Protein AF-A0A9D1A2L4-F1 (afdb_monomer_lite)

Sequence (76 aa):
MKSVEKLVETLCVIVTVVFFLAVVVMVAGQAVAVLTLNGSLAVSLSDLIAAPASSVAAIATVLAMILGYIRGQMSS

Secondary structure (DSSP, 8-state):
-HHHHHHHHHHHHHHHHHHHHHHHHHHHHHHHHHHTT-HHHHHHHHHHHHHHHHHHHHHHHHHHHHHHHHHHHTT-

pLDDT: mean 75.09, std 9.14, range [40.38, 86.62]

Foldseek 3Di:
DVVVLVVLVVVLVVLVVVLVVLVVVLVVQCVVCVVVVPVVSNVVSVVVVVVVNVVSVVVSVVSVVVSVVVVVVVVD

Structure (mmCIF, N/CA/C/O backbone):
data_AF-A0A9D1A2L4-F1
#
_entry.id   AF-A0A9D1A2L4-F1
#
loop_
_atom_site.group_PDB
_atom_site.id
_atom_site.type_symbol
_atom_site.label_atom_id
_atom_site.label_alt_id
_atom_site.label_comp_id
_atom_site.label_asym_id
_atom_site.label_entity_id
_atom_site.label_seq_id
_atom_site.pdbx_PDB_ins_code
_atom_site.Cartn_x
_atom_site.Cartn_y
_atom_site.Cartn_z
_atom_site.occupancy
_atom_site.B_iso_or_equiv
_atom_site.auth_seq_id
_atom_site.auth_comp_id
_atom_site.auth_asym_id
_atom_site.auth_atom_id
_atom_site.pdbx_PDB_model_num
ATOM 1 N N . MET A 1 1 ? -24.724 0.199 19.037 1.00 55.25 1 MET A N 1
ATOM 2 C CA . MET A 1 1 ? -23.362 0.506 19.532 1.00 55.25 1 MET A CA 1
ATOM 3 C C . MET A 1 1 ? -22.351 -0.577 19.147 1.00 55.25 1 MET A C 1
ATOM 5 O O . MET A 1 1 ? -21.550 -0.291 18.274 1.00 55.25 1 MET A O 1
ATOM 9 N N . LYS A 1 2 ? -22.447 -1.835 19.618 1.00 61.22 2 LYS A N 1
ATOM 10 C CA . LYS A 1 2 ? -21.517 -2.925 19.211 1.00 61.22 2 LYS A CA 1
ATOM 11 C C . LYS A 1 2 ? -21.447 -3.218 17.701 1.00 61.22 2 LYS A C 1
ATOM 13 O O . LYS A 1 2 ? -20.375 -3.514 17.185 1.00 61.22 2 LYS A O 1
ATOM 18 N N . SER A 1 3 ? -22.570 -3.140 16.983 1.00 67.38 3 SER A N 1
ATOM 19 C CA . SER A 1 3 ? -22.591 -3.426 15.537 1.00 67.38 3 SER A CA 1
ATOM 20 C C . SER A 1 3 ? -21.925 -2.337 14.694 1.00 67.38 3 SER A C 1
ATOM 22 O O . SER A 1 3 ? -21.367 -2.650 13.652 1.00 67.38 3 SER A O 1
ATOM 24 N N . VAL A 1 4 ? -21.960 -1.077 15.142 1.00 70.56 4 VAL A N 1
ATOM 25 C CA . VAL A 1 4 ? -21.329 0.046 14.428 1.00 70.56 4 VAL A CA 1
ATOM 26 C C . VAL A 1 4 ? -19.813 -0.017 14.601 1.00 70.56 4 VAL A C 1
ATOM 28 O O . VAL A 1 4 ? -19.091 0.132 13.627 1.00 70.56 4 VAL A O 1
ATOM 31 N N . GLU A 1 5 ? -19.334 -0.343 15.804 1.00 69.06 5 GLU A N 1
ATOM 32 C CA . GLU A 1 5 ? -17.906 -0.554 16.071 1.00 69.06 5 GLU A CA 1
ATOM 33 C C . GLU A 1 5 ? -17.337 -1.692 15.213 1.00 69.06 5 GLU A C 1
ATOM 35 O O . GLU A 1 5 ? -16.383 -1.476 14.472 1.00 69.06 5 GLU A O 1
ATOM 40 N N . LYS A 1 6 ? -18.005 -2.856 15.194 1.00 73.56 6 LYS A N 1
ATOM 41 C CA . LYS A 1 6 ? -17.621 -3.976 14.317 1.00 73.56 6 LYS A CA 1
ATOM 42 C C . LYS A 1 6 ? -17.643 -3.610 12.836 1.00 73.56 6 LYS A C 1
ATOM 44 O O . LYS A 1 6 ? -16.802 -4.092 12.081 1.00 73.56 6 LYS A O 1
ATOM 49 N N . LEU A 1 7 ? -18.603 -2.793 12.406 1.00 79.12 7 LEU A N 1
ATOM 50 C CA . LEU A 1 7 ? -18.712 -2.367 11.013 1.00 79.12 7 LEU A CA 1
ATOM 51 C C . LEU A 1 7 ? -17.541 -1.459 10.623 1.00 79.12 7 LEU A C 1
ATOM 53 O O . LEU A 1 7 ? -16.928 -1.693 9.587 1.00 79.12 7 LEU A O 1
ATOM 57 N N . VAL A 1 8 ? -17.186 -0.486 11.467 1.00 76.06 8 VAL A N 1
ATOM 58 C CA . VAL A 1 8 ? -16.046 0.417 11.231 1.00 76.06 8 VAL A CA 1
ATOM 59 C C . VAL A 1 8 ? -14.718 -0.340 11.298 1.00 76.06 8 VAL A C 1
ATOM 61 O O . VAL A 1 8 ? -13.853 -0.133 10.452 1.00 76.06 8 VAL A O 1
ATOM 64 N N . GLU A 1 9 ? -14.572 -1.269 12.241 1.00 78.12 9 GLU A N 1
ATOM 65 C CA . GLU A 1 9 ? -13.390 -2.125 12.371 1.00 78.12 9 GLU A CA 1
ATOM 66 C C . GLU A 1 9 ? -13.208 -3.017 11.131 1.00 78.12 9 GLU A C 1
ATOM 68 O O . GLU A 1 9 ? -12.131 -3.052 10.536 1.00 78.12 9 GLU A O 1
ATOM 73 N N . THR A 1 10 ? -14.288 -3.643 10.654 1.00 80.62 10 THR A N 1
ATOM 74 C CA . THR A 1 10 ? -14.277 -4.450 9.422 1.00 80.62 10 THR A CA 1
ATOM 75 C C . THR A 1 10 ? -13.942 -3.598 8.195 1.00 80.62 10 THR A C 1
ATOM 77 O O . THR A 1 10 ? -13.129 -4.007 7.369 1.00 80.62 10 THR A O 1
ATOM 80 N N . LEU A 1 11 ? -14.512 -2.393 8.083 1.00 77.12 11 LEU A N 1
ATOM 81 C CA . LEU A 1 11 ? -14.190 -1.447 7.007 1.00 77.12 11 LEU A CA 1
ATOM 82 C C . LEU A 1 11 ? -12.713 -1.043 7.026 1.00 77.12 11 LEU A C 1
ATOM 84 O O . LEU A 1 11 ? -12.076 -1.021 5.976 1.00 77.12 11 LEU A O 1
ATOM 88 N N . CYS A 1 12 ? -12.153 -0.775 8.206 1.00 79.44 12 CYS A N 1
ATOM 89 C CA . CYS A 1 12 ? -10.748 -0.410 8.354 1.00 79.44 12 CYS A CA 1
ATOM 90 C C . CYS A 1 12 ? -9.820 -1.556 7.923 1.00 79.44 12 CYS A C 1
ATOM 92 O O . CYS A 1 12 ? -8.829 -1.324 7.227 1.00 79.44 12 CYS A O 1
ATOM 94 N N . VAL A 1 13 ? -10.167 -2.802 8.262 1.00 82.62 13 VAL A N 1
ATOM 95 C CA . VAL A 1 13 ? -9.430 -3.994 7.816 1.00 82.62 13 VAL A CA 1
ATOM 96 C C . VAL A 1 13 ? -9.515 -4.154 6.300 1.00 82.62 13 VAL A C 1
ATOM 98 O O . VAL A 1 13 ? -8.484 -4.327 5.656 1.00 82.62 13 VAL A O 1
ATOM 101 N N . ILE A 1 14 ? -10.709 -4.044 5.708 1.00 84.44 14 ILE A N 1
ATOM 102 C CA . ILE A 1 14 ? -10.893 -4.159 4.252 1.00 84.44 14 ILE A CA 1
ATOM 103 C C . ILE A 1 14 ? -10.063 -3.102 3.518 1.00 84.44 14 ILE A C 1
ATOM 105 O O . ILE A 1 14 ? -9.327 -3.436 2.591 1.00 84.44 14 ILE A O 1
ATOM 109 N N . VAL A 1 15 ? -10.129 -1.842 3.956 1.00 81.00 15 VAL A N 1
ATOM 110 C CA . VAL A 1 15 ? -9.344 -0.742 3.375 1.00 81.00 15 VAL A CA 1
ATOM 111 C C . VAL A 1 15 ? -7.845 -1.021 3.483 1.00 81.00 15 VAL A C 1
ATOM 113 O O . VAL A 1 15 ? -7.111 -0.819 2.519 1.00 81.00 15 VAL A O 1
ATOM 116 N N . THR A 1 16 ? -7.395 -1.557 4.618 1.00 79.69 16 THR A N 1
ATOM 117 C CA . THR A 1 16 ? -5.989 -1.923 4.831 1.00 79.69 16 THR A CA 1
ATOM 118 C C . THR A 1 16 ? -5.548 -3.047 3.890 1.00 79.69 16 THR A C 1
ATOM 120 O O . THR A 1 16 ? -4.487 -2.959 3.279 1.00 79.69 16 THR A O 1
ATOM 123 N N . VAL A 1 17 ? -6.368 -4.086 3.716 1.00 86.00 17 VAL A N 1
ATOM 124 C CA . VAL A 1 17 ? -6.075 -5.200 2.798 1.00 86.00 17 VAL A CA 1
ATOM 125 C C . VAL A 1 17 ? -5.989 -4.715 1.350 1.00 86.00 17 VAL A C 1
ATOM 127 O O . VAL A 1 17 ? -5.046 -5.064 0.640 1.00 86.00 17 VAL A O 1
ATOM 130 N N . VAL A 1 18 ? -6.935 -3.876 0.916 1.00 82.94 18 VAL A N 1
ATOM 131 C CA . VAL A 1 18 ? -6.926 -3.286 -0.433 1.00 82.94 18 VAL A CA 1
ATOM 132 C C . VAL A 1 18 ? -5.694 -2.403 -0.636 1.00 82.94 18 VAL A C 1
ATOM 134 O O . VAL A 1 18 ? -5.060 -2.476 -1.688 1.00 82.94 18 VAL A O 1
ATOM 137 N N . PHE A 1 19 ? -5.306 -1.623 0.377 1.00 80.44 19 PHE A N 1
ATOM 138 C CA . PHE A 1 19 ? -4.090 -0.814 0.341 1.00 80.44 19 PHE A CA 1
ATOM 139 C C . PHE A 1 19 ? -2.836 -1.674 0.157 1.00 80.44 19 PHE A C 1
ATOM 141 O O . PHE A 1 19 ? -2.036 -1.410 -0.737 1.00 80.44 19 PHE A O 1
ATOM 148 N N . PHE A 1 20 ? -2.686 -2.742 0.944 1.00 81.50 20 PHE A N 1
ATOM 149 C CA . PHE A 1 20 ? -1.550 -3.652 0.807 1.00 81.50 20 PHE A CA 1
ATOM 150 C C . PHE A 1 20 ? -1.497 -4.309 -0.575 1.00 81.50 20 PHE A C 1
ATOM 152 O O . PHE A 1 20 ? -0.427 -4.356 -1.178 1.00 81.50 20 PHE A O 1
ATOM 159 N N . LEU A 1 21 ? -2.636 -4.758 -1.115 1.00 84.12 21 LEU A N 1
ATOM 160 C CA . LEU A 1 21 ? -2.710 -5.297 -2.478 1.00 84.12 21 LEU A CA 1
ATOM 161 C C . LEU A 1 21 ? -2.254 -4.274 -3.527 1.00 84.12 21 LEU A C 1
ATOM 163 O O . LEU A 1 21 ? -1.459 -4.614 -4.403 1.00 84.12 21 LEU A O 1
ATOM 167 N N . ALA A 1 22 ? -2.704 -3.023 -3.417 1.00 80.12 22 ALA A N 1
ATOM 168 C CA . ALA A 1 22 ? -2.287 -1.953 -4.318 1.00 80.12 22 ALA A CA 1
ATOM 169 C C . ALA A 1 22 ? -0.771 -1.691 -4.241 1.00 80.12 22 ALA A C 1
ATOM 171 O O . ALA A 1 22 ? -0.123 -1.536 -5.276 1.00 80.12 22 ALA A O 1
ATOM 172 N N . VAL A 1 23 ? -0.185 -1.721 -3.038 1.00 82.00 23 VAL A N 1
ATOM 173 C CA . VAL A 1 23 ? 1.269 -1.584 -2.840 1.00 82.00 23 VAL A CA 1
ATOM 174 C C . VAL A 1 23 ? 2.033 -2.752 -3.470 1.00 82.00 23 VAL A C 1
ATOM 176 O O . VAL A 1 23 ? 3.051 -2.530 -4.120 1.00 82.00 23 VAL A O 1
ATOM 179 N N . VAL A 1 24 ? 1.549 -3.992 -3.352 1.00 85.25 24 VAL A N 1
ATOM 180 C CA . VAL A 1 24 ? 2.200 -5.145 -4.003 1.00 85.25 24 VAL A CA 1
ATOM 181 C C . VAL A 1 24 ? 2.205 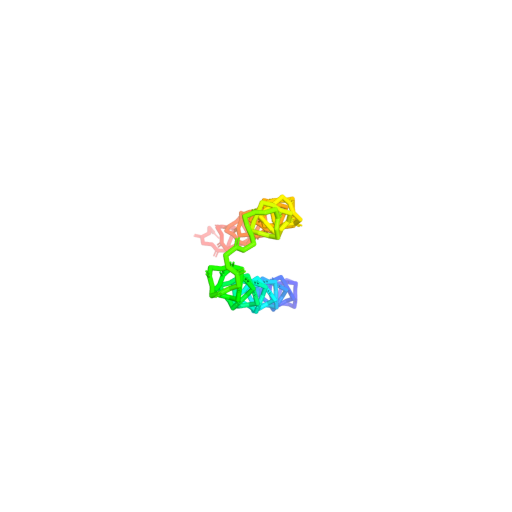-4.992 -5.525 1.00 85.25 24 VAL A C 1
ATOM 183 O O . VAL A 1 24 ? 3.241 -5.192 -6.161 1.00 85.25 24 VAL A O 1
ATOM 186 N N . VAL A 1 25 ? 1.076 -4.586 -6.113 1.00 83.62 25 VAL A N 1
ATOM 187 C CA . VAL A 1 25 ? 0.978 -4.319 -7.558 1.00 83.62 25 VAL A CA 1
ATOM 188 C C . VAL A 1 25 ? 1.914 -3.180 -7.972 1.00 83.62 25 VAL A C 1
ATOM 190 O O . VAL A 1 25 ? 2.554 -3.274 -9.018 1.00 83.62 25 VAL A O 1
ATOM 193 N N . MET A 1 26 ? 2.063 -2.144 -7.140 1.00 79.88 26 MET A N 1
ATOM 194 C CA . MET A 1 26 ? 3.009 -1.049 -7.374 1.00 79.88 26 MET A CA 1
ATOM 195 C C . MET A 1 26 ? 4.449 -1.547 -7.449 1.00 79.88 26 MET A C 1
ATOM 197 O O . MET A 1 26 ? 5.151 -1.242 -8.409 1.00 79.88 26 MET A O 1
ATOM 201 N N . VAL A 1 27 ? 4.886 -2.313 -6.447 1.00 84.19 27 VAL A N 1
ATOM 202 C CA . VAL A 1 27 ? 6.259 -2.826 -6.374 1.00 84.19 27 VAL A CA 1
ATOM 203 C C . VAL A 1 27 ? 6.540 -3.743 -7.562 1.00 84.19 27 VAL A C 1
ATOM 205 O O . VAL A 1 27 ? 7.593 -3.632 -8.185 1.00 84.19 27 VAL A O 1
ATOM 208 N N . ALA A 1 28 ? 5.578 -4.590 -7.939 1.00 82.81 28 ALA A N 1
ATOM 209 C CA . ALA A 1 28 ? 5.689 -5.426 -9.130 1.00 82.81 28 ALA A CA 1
ATOM 210 C C . ALA A 1 28 ? 5.781 -4.587 -10.418 1.00 82.81 28 ALA A C 1
ATOM 212 O O . ALA A 1 28 ? 6.646 -4.833 -11.257 1.00 82.81 28 ALA A O 1
ATOM 213 N N . GLY A 1 29 ? 4.936 -3.565 -10.568 1.00 81.12 29 GLY A N 1
ATOM 214 C CA . GLY A 1 29 ? 4.950 -2.674 -11.726 1.00 81.12 29 GLY A CA 1
ATOM 215 C C . GLY A 1 29 ? 6.234 -1.846 -11.835 1.00 81.12 29 GLY A C 1
ATOM 216 O O . GLY A 1 29 ? 6.791 -1.713 -12.925 1.00 81.12 29 GLY A O 1
ATOM 217 N N . GLN A 1 30 ? 6.762 -1.356 -10.711 1.00 78.69 30 GLN A N 1
ATOM 218 C CA . GLN A 1 30 ? 8.059 -0.682 -10.668 1.00 78.69 30 GLN A CA 1
ATOM 219 C C . GLN A 1 30 ? 9.209 -1.646 -10.983 1.00 78.69 30 GLN A C 1
ATOM 221 O O . GLN A 1 30 ? 10.104 -1.279 -11.740 1.00 78.69 30 GLN A O 1
ATOM 226 N N . ALA A 1 31 ? 9.168 -2.893 -10.500 1.00 81.31 31 ALA A N 1
ATOM 227 C CA . ALA A 1 31 ? 10.160 -3.910 -10.852 1.00 81.31 31 ALA A CA 1
ATOM 228 C C . ALA A 1 31 ? 10.180 -4.187 -12.366 1.00 81.31 31 ALA A C 1
ATOM 230 O O . ALA A 1 31 ? 11.251 -4.243 -12.970 1.00 81.31 31 ALA A O 1
ATOM 231 N N . VAL A 1 32 ? 9.0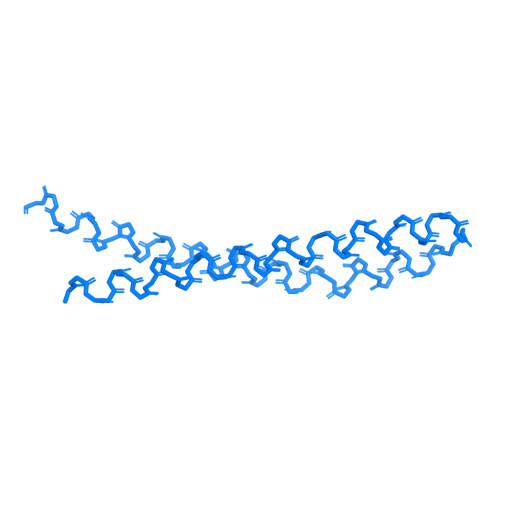10 -4.280 -13.008 1.00 82.19 32 VAL A N 1
ATOM 232 C CA . VAL A 1 32 ? 8.902 -4.425 -14.470 1.00 82.19 32 VAL A CA 1
ATOM 233 C C . VAL A 1 32 ? 9.432 -3.187 -15.199 1.00 82.19 32 VAL A C 1
ATOM 235 O O . VAL A 1 32 ? 10.152 -3.323 -16.188 1.00 82.19 32 VAL A O 1
ATOM 238 N N . ALA A 1 33 ? 9.130 -1.979 -14.717 1.00 80.94 33 ALA A N 1
ATOM 239 C CA . ALA A 1 33 ? 9.633 -0.741 -15.312 1.00 80.94 33 ALA A CA 1
ATOM 240 C C . ALA A 1 33 ? 11.169 -0.643 -15.242 1.00 80.94 33 ALA A C 1
ATOM 242 O O . ALA A 1 33 ? 11.803 -0.220 -16.208 1.00 80.94 33 ALA A O 1
ATOM 243 N N . VAL A 1 34 ? 11.773 -1.100 -14.138 1.00 82.94 34 VAL A N 1
ATOM 244 C CA . VAL A 1 34 ? 13.234 -1.185 -13.981 1.00 82.94 34 VAL A CA 1
ATOM 245 C C . VAL A 1 34 ? 13.830 -2.226 -14.931 1.00 82.94 34 VAL A C 1
ATOM 247 O O . VAL A 1 34 ? 14.794 -1.923 -15.630 1.00 82.94 34 VAL A O 1
ATOM 250 N N . LEU A 1 35 ? 13.239 -3.424 -15.018 1.00 86.62 35 LEU A N 1
ATOM 251 C CA . LEU A 1 35 ? 13.714 -4.490 -15.913 1.00 86.62 35 LEU A CA 1
ATOM 252 C C . LEU A 1 35 ? 13.624 -4.112 -17.396 1.00 86.62 35 LEU A C 1
ATOM 254 O O . LEU A 1 35 ? 14.470 -4.510 -18.191 1.00 86.62 35 LEU A O 1
ATOM 258 N N . THR A 1 36 ? 12.607 -3.338 -17.771 1.00 85.44 36 THR A N 1
ATOM 259 C CA . THR A 1 36 ? 12.397 -2.870 -19.149 1.00 85.44 36 THR A CA 1
ATOM 260 C C . THR A 1 36 ? 13.101 -1.545 -19.454 1.00 85.44 36 THR A C 1
ATOM 262 O O . THR A 1 36 ? 12.973 -1.045 -20.570 1.00 85.44 36 THR A O 1
ATOM 265 N N . LEU A 1 37 ? 13.841 -0.973 -18.489 1.00 82.44 37 LEU A N 1
ATOM 266 C CA . LEU A 1 37 ? 14.480 0.351 -18.573 1.00 82.44 37 LEU A CA 1
ATOM 267 C C . LEU A 1 37 ? 13.513 1.464 -19.014 1.00 82.44 37 LEU A C 1
ATOM 269 O O . LEU A 1 37 ? 13.909 2.463 -19.616 1.00 82.44 37 LEU A O 1
ATOM 273 N N . ASN A 1 38 ? 12.225 1.311 -18.709 1.00 79.69 38 ASN A N 1
ATOM 274 C CA . ASN A 1 38 ? 11.195 2.241 -19.137 1.00 79.69 38 ASN A CA 1
ATOM 275 C C . ASN A 1 38 ? 10.891 3.243 -18.017 1.00 79.69 38 ASN A C 1
ATOM 277 O O . ASN A 1 38 ? 9.949 3.088 -17.238 1.00 79.69 38 ASN A O 1
ATOM 281 N N . GLY A 1 39 ? 11.715 4.293 -17.950 1.00 72.44 39 GLY A N 1
ATOM 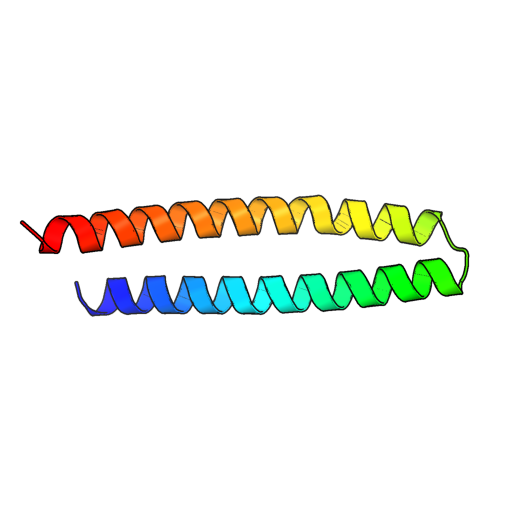282 C CA . GLY A 1 39 ? 11.582 5.361 -16.955 1.00 72.44 39 GLY A CA 1
ATOM 283 C C . GLY A 1 39 ? 10.239 6.095 -17.018 1.00 72.44 39 GLY A C 1
ATOM 284 O O . GLY A 1 39 ? 9.712 6.487 -15.981 1.00 72.44 39 GLY A O 1
ATOM 285 N N . SER A 1 40 ? 9.630 6.209 -18.205 1.00 80.00 40 SER A N 1
ATOM 286 C CA . SER A 1 40 ? 8.297 6.810 -18.350 1.00 80.00 40 SER A CA 1
ATOM 287 C C . SER A 1 40 ? 7.224 5.974 -17.653 1.00 80.00 40 SER A C 1
ATOM 289 O O . SER A 1 40 ? 6.361 6.529 -16.983 1.00 80.00 40 SER A O 1
ATOM 291 N N . LEU A 1 41 ? 7.296 4.644 -17.768 1.00 73.06 41 LEU A N 1
ATOM 292 C CA . LEU A 1 41 ? 6.378 3.723 -17.093 1.00 73.06 41 LEU A CA 1
ATOM 293 C C . LEU A 1 41 ? 6.509 3.816 -15.566 1.00 73.06 41 LEU A C 1
ATOM 295 O O . LEU A 1 41 ? 5.498 3.832 -14.869 1.00 73.06 41 LEU A O 1
ATOM 299 N N . ALA A 1 42 ? 7.733 3.946 -15.043 1.00 73.94 42 ALA A N 1
ATOM 300 C CA . ALA A 1 42 ? 7.973 4.107 -13.607 1.00 73.94 42 ALA A CA 1
ATOM 301 C C . ALA A 1 42 ? 7.364 5.407 -13.042 1.00 73.94 42 ALA A C 1
ATOM 303 O O . ALA A 1 42 ? 6.782 5.394 -11.952 1.00 73.94 42 ALA A O 1
ATOM 304 N N . VAL A 1 43 ? 7.463 6.513 -13.789 1.00 78.69 43 VAL A N 1
ATOM 305 C CA . VAL A 1 43 ? 6.875 7.808 -13.405 1.00 78.69 43 VAL A CA 1
ATOM 306 C C . VAL A 1 43 ? 5.352 7.750 -13.489 1.00 78.69 43 VAL A C 1
ATOM 308 O O . VAL A 1 43 ? 4.681 8.083 -12.516 1.00 78.69 43 VAL A O 1
AT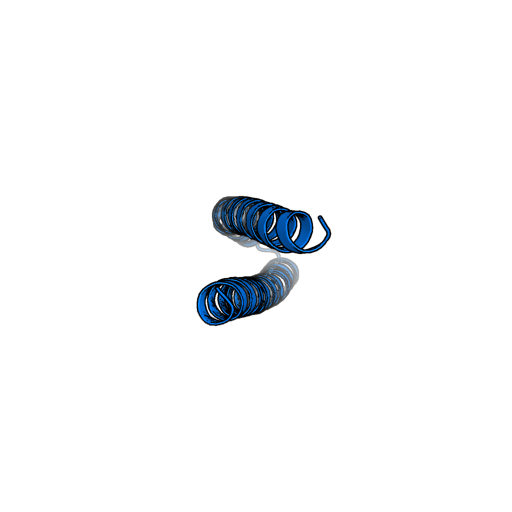OM 311 N N . SER A 1 44 ? 4.797 7.235 -14.592 1.00 77.81 44 SER A N 1
ATOM 312 C CA . SER A 1 44 ? 3.345 7.117 -14.762 1.00 77.81 44 SER A CA 1
ATOM 313 C C . SER A 1 44 ? 2.698 6.216 -13.709 1.00 77.81 44 SER A C 1
ATOM 315 O O . SER A 1 44 ? 1.640 6.566 -13.197 1.00 77.81 44 SER A O 1
ATOM 317 N N . LEU A 1 45 ? 3.324 5.090 -13.334 1.00 72.69 45 LEU A N 1
ATOM 318 C CA . LEU A 1 45 ? 2.817 4.251 -12.241 1.00 72.69 45 LEU A CA 1
ATOM 319 C C . LEU A 1 45 ? 2.856 4.967 -10.887 1.00 72.69 45 LEU A C 1
ATOM 321 O O . LEU A 1 45 ? 1.950 4.782 -10.077 1.00 72.69 45 LEU A O 1
ATOM 325 N N . SER A 1 46 ? 3.896 5.762 -10.634 1.00 72.31 46 SER A N 1
ATOM 326 C CA . SER A 1 46 ? 4.040 6.475 -9.363 1.00 72.31 46 SER A CA 1
ATOM 327 C C . SER A 1 46 ? 2.998 7.588 -9.222 1.00 72.31 46 SER A C 1
ATOM 329 O O . SER A 1 46 ? 2.367 7.688 -8.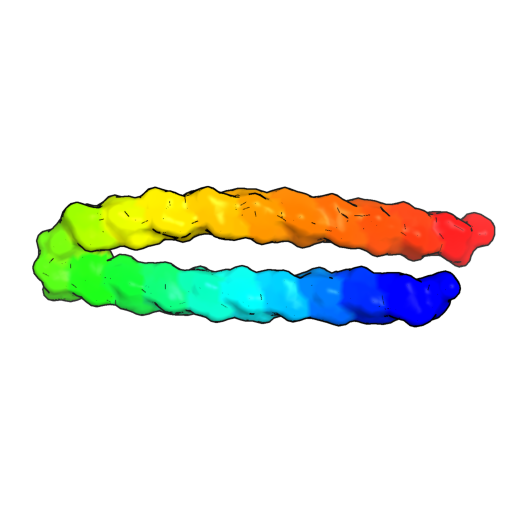170 1.00 72.31 46 SER A O 1
ATOM 331 N N . ASP A 1 47 ? 2.740 8.355 -10.286 1.00 75.62 47 ASP A N 1
ATOM 332 C CA . ASP A 1 47 ? 1.695 9.391 -10.289 1.00 75.62 47 ASP A CA 1
ATOM 333 C C . ASP A 1 47 ? 0.287 8.801 -10.154 1.00 75.62 47 ASP A C 1
ATOM 335 O O . ASP A 1 47 ? -0.543 9.328 -9.410 1.00 75.62 47 ASP A O 1
ATOM 339 N N . LEU A 1 48 ? 0.017 7.667 -10.813 1.00 72.94 48 LEU A N 1
ATOM 340 C CA . LEU A 1 48 ? -1.292 7.012 -10.743 1.00 72.94 48 LEU A CA 1
ATOM 341 C C . LEU A 1 48 ? -1.631 6.526 -9.326 1.00 72.94 48 LEU A C 1
ATOM 343 O O . LEU A 1 48 ? -2.804 6.417 -8.976 1.00 72.94 48 LEU A O 1
ATOM 347 N N . ILE A 1 49 ? -0.612 6.217 -8.518 1.00 68.75 49 ILE A N 1
ATOM 348 C CA . ILE A 1 49 ? -0.768 5.636 -7.180 1.00 68.75 49 ILE A CA 1
ATOM 349 C C . ILE A 1 49 ? -0.678 6.683 -6.068 1.00 68.75 49 ILE A C 1
ATOM 351 O O . ILE A 1 49 ? -1.306 6.508 -5.023 1.00 68.75 49 ILE A O 1
ATOM 355 N N . ALA A 1 50 ? 0.021 7.798 -6.284 1.00 71.25 50 ALA A N 1
ATOM 356 C CA . ALA A 1 50 ? 0.138 8.863 -5.290 1.00 71.25 50 ALA A CA 1
ATOM 357 C C . ALA A 1 50 ? -1.237 9.370 -4.803 1.00 71.25 50 ALA A C 1
ATOM 359 O O . ALA A 1 50 ? -1.461 9.524 -3.599 1.00 71.25 50 ALA A O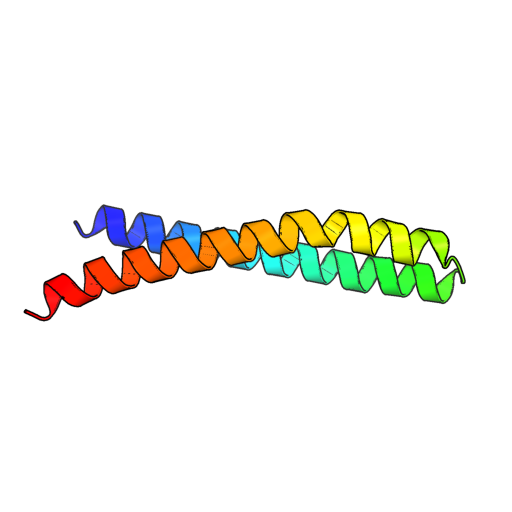 1
ATOM 360 N N . ALA A 1 51 ? -2.188 9.550 -5.725 1.00 73.06 51 ALA A N 1
ATOM 361 C CA . ALA A 1 51 ? -3.546 9.996 -5.411 1.00 73.06 51 ALA A CA 1
ATOM 362 C C . ALA A 1 51 ? -4.382 8.969 -4.603 1.00 73.06 51 ALA A C 1
ATOM 364 O O . ALA A 1 51 ? -4.912 9.331 -3.541 1.00 73.06 51 ALA A O 1
ATOM 365 N N . PRO A 1 52 ? -4.517 7.693 -5.024 1.00 71.56 52 PRO A N 1
ATOM 366 C CA . PRO A 1 52 ? -5.255 6.695 -4.251 1.00 71.56 52 PRO A CA 1
ATOM 367 C C . PRO A 1 52 ? -4.563 6.344 -2.925 1.00 71.56 52 PRO A C 1
ATOM 369 O O . PRO A 1 52 ? -5.244 6.132 -1.927 1.00 71.56 52 PRO A O 1
ATOM 372 N N . ALA A 1 53 ? -3.228 6.345 -2.856 1.00 71.56 53 ALA A N 1
ATOM 373 C CA . ALA A 1 53 ? -2.517 6.064 -1.609 1.00 71.56 53 ALA A CA 1
ATOM 374 C C . ALA A 1 53 ? -2.751 7.153 -0.546 1.00 71.56 53 ALA A C 1
ATOM 376 O O . ALA A 1 53 ? -3.043 6.839 0.609 1.00 71.56 53 ALA A O 1
ATOM 377 N N . SER A 1 54 ? -2.677 8.432 -0.936 1.00 72.75 54 SER A N 1
ATOM 378 C CA . SER A 1 54 ? -2.916 9.561 -0.028 1.00 72.75 54 SER A CA 1
ATOM 379 C C . SER A 1 54 ? -4.360 9.597 0.486 1.00 72.75 54 SER A C 1
ATOM 381 O O . SER A 1 54 ? -4.598 9.770 1.684 1.00 72.75 54 SER A O 1
ATOM 383 N N . SER A 1 55 ? -5.333 9.362 -0.397 1.00 74.81 55 SER A N 1
ATOM 384 C CA . SER A 1 55 ? -6.753 9.337 -0.027 1.00 74.81 55 SER A CA 1
ATOM 385 C C . SER A 1 55 ? -7.097 8.167 0.898 1.00 74.81 55 SER A C 1
ATOM 387 O O . SER A 1 55 ? -7.788 8.366 1.897 1.00 74.81 55 SER A O 1
ATOM 389 N N . VAL A 1 56 ? -6.563 6.970 0.641 1.00 76.88 56 VAL A N 1
ATOM 390 C CA . VAL A 1 56 ? -6.758 5.806 1.520 1.00 76.88 56 VAL A CA 1
ATOM 391 C C . VAL A 1 56 ? -6.152 6.038 2.907 1.00 76.88 56 VAL A C 1
ATOM 393 O O . VAL A 1 56 ? -6.808 5.753 3.909 1.00 76.88 56 VAL A O 1
ATOM 396 N N . ALA A 1 57 ? -4.950 6.618 2.990 1.00 74.00 57 ALA A N 1
ATOM 397 C CA . ALA A 1 57 ? -4.324 6.960 4.268 1.00 74.00 57 ALA A CA 1
ATOM 398 C C . ALA A 1 57 ? -5.148 7.991 5.064 1.00 74.00 57 ALA A C 1
ATOM 400 O O . ALA A 1 57 ? -5.342 7.838 6.274 1.00 74.00 57 ALA A O 1
ATOM 401 N N . ALA A 1 58 ? -5.694 9.009 4.391 1.00 77.81 58 ALA A N 1
ATOM 402 C CA . ALA A 1 58 ? -6.563 9.999 5.022 1.00 77.81 58 ALA A CA 1
ATOM 403 C C . ALA A 1 58 ? -7.852 9.360 5.571 1.00 77.81 58 ALA A C 1
ATOM 405 O O . ALA A 1 58 ? -8.213 9.586 6.727 1.00 77.81 58 ALA A O 1
ATOM 406 N N . ILE A 1 59 ? -8.508 8.503 4.782 1.00 78.88 59 ILE A N 1
ATOM 407 C CA . ILE A 1 59 ? -9.733 7.798 5.187 1.00 78.88 59 ILE A CA 1
ATOM 408 C C . ILE A 1 59 ? -9.464 6.870 6.378 1.00 78.88 59 ILE A C 1
ATOM 410 O O . ILE A 1 59 ? -10.221 6.883 7.350 1.00 78.88 59 ILE A O 1
ATOM 414 N N . ALA A 1 60 ? -8.369 6.106 6.344 1.00 74.69 60 ALA A N 1
ATOM 415 C CA . ALA A 1 60 ? -7.975 5.232 7.446 1.00 74.69 60 ALA A CA 1
ATOM 416 C C . ALA A 1 60 ? -7.722 6.022 8.743 1.00 74.69 60 ALA A C 1
ATOM 418 O O . ALA A 1 60 ? -8.152 5.600 9.815 1.00 74.69 60 ALA A O 1
ATOM 419 N N . THR A 1 61 ? -7.100 7.201 8.647 1.00 78.88 61 THR A N 1
ATOM 420 C CA . THR A 1 61 ? -6.836 8.074 9.805 1.00 78.88 61 THR A CA 1
ATOM 421 C C . THR A 1 61 ? -8.130 8.604 10.424 1.00 78.88 61 THR A C 1
ATOM 423 O O . THR A 1 61 ? -8.289 8.583 11.645 1.00 78.88 61 THR A O 1
ATOM 426 N N . VAL A 1 62 ? -9.093 9.024 9.597 1.00 80.88 62 VAL A N 1
ATOM 427 C CA . VAL A 1 62 ? -10.409 9.484 10.068 1.00 80.88 62 VAL A CA 1
ATOM 428 C C . VAL A 1 62 ? -11.188 8.342 10.730 1.00 80.88 62 VAL A C 1
ATOM 430 O O . VAL A 1 62 ? -11.731 8.522 11.819 1.00 80.88 62 VAL A O 1
ATOM 433 N N . LEU A 1 63 ? -11.203 7.150 10.126 1.00 74.69 63 LEU A N 1
ATOM 434 C CA . LEU A 1 63 ? -11.861 5.968 10.699 1.00 74.69 63 LEU A CA 1
ATOM 435 C C . LEU A 1 63 ? -11.232 5.559 12.038 1.00 74.69 63 LEU A C 1
ATOM 437 O O . LEU A 1 63 ? -11.958 5.273 12.992 1.00 74.69 63 LEU A O 1
ATOM 441 N N . ALA A 1 64 ? -9.900 5.589 12.137 1.00 71.81 64 ALA A N 1
ATOM 442 C CA . ALA A 1 64 ? -9.177 5.304 13.373 1.00 71.81 64 ALA A CA 1
ATOM 443 C C . ALA A 1 64 ? -9.485 6.332 14.473 1.00 71.81 64 ALA A C 1
ATOM 445 O O . ALA A 1 64 ? -9.682 5.955 15.628 1.00 71.81 64 ALA A O 1
ATOM 446 N N . MET A 1 65 ? -9.594 7.618 14.124 1.00 77.62 65 MET A N 1
ATOM 447 C CA . MET A 1 65 ? -9.972 8.674 15.067 1.00 77.62 65 MET A CA 1
ATOM 448 C C . MET A 1 65 ? -11.402 8.483 15.593 1.00 77.62 65 MET A C 1
ATOM 450 O O . MET A 1 65 ? -11.634 8.593 16.796 1.00 77.62 65 MET A O 1
ATOM 454 N N . ILE A 1 66 ? -12.353 8.139 14.716 1.00 77.12 66 ILE A N 1
ATOM 455 C CA . ILE A 1 66 ? -13.746 7.854 15.097 1.00 77.12 66 ILE A CA 1
ATOM 456 C C . ILE A 1 66 ? -13.816 6.625 16.015 1.00 77.12 66 ILE A C 1
ATOM 458 O O . ILE A 1 66 ? -14.474 6.674 17.055 1.00 77.12 66 ILE A O 1
ATOM 462 N N . LEU A 1 67 ? -13.100 5.545 15.683 1.00 71.31 67 LEU A N 1
ATOM 463 C CA . LEU A 1 67 ? -12.974 4.360 16.543 1.00 71.31 67 LEU A CA 1
ATOM 464 C C . LEU A 1 67 ? -12.380 4.707 17.913 1.00 71.31 67 LEU A C 1
ATOM 466 O O . LEU A 1 67 ? -12.891 4.253 18.937 1.00 71.31 67 LEU A O 1
ATOM 470 N N . GLY A 1 68 ? -11.333 5.536 17.942 1.00 76.00 68 GLY A N 1
ATOM 471 C CA . GLY A 1 68 ? -10.704 6.016 19.170 1.00 76.00 68 GLY A CA 1
ATOM 472 C C . GLY A 1 68 ? -11.663 6.822 20.046 1.00 76.00 68 GLY A C 1
ATOM 473 O O . GLY A 1 68 ? -11.709 6.607 21.253 1.00 76.00 68 GLY A O 1
ATOM 474 N N . TYR A 1 69 ? -12.484 7.686 19.447 1.00 74.75 69 TYR A N 1
ATOM 475 C CA . TYR A 1 69 ? -13.494 8.461 20.170 1.00 74.75 69 TYR A CA 1
ATOM 476 C C . TYR A 1 69 ? -14.606 7.573 20.751 1.00 74.75 69 TYR A C 1
ATOM 478 O O . TYR A 1 69 ? -14.999 7.746 21.905 1.00 74.75 69 TYR A O 1
ATOM 486 N N . ILE A 1 70 ? -15.072 6.574 19.990 1.00 69.69 70 ILE A N 1
ATOM 487 C CA . ILE A 1 70 ? -16.086 5.610 20.449 1.00 69.69 70 ILE A CA 1
ATOM 488 C C . ILE A 1 70 ? -15.545 4.744 21.597 1.00 69.69 70 ILE A C 1
ATOM 490 O O . ILE A 1 70 ? -16.236 4.563 22.598 1.00 69.69 70 ILE A O 1
ATOM 494 N N . ARG A 1 71 ? -14.300 4.253 21.499 1.00 64.69 71 ARG A N 1
ATOM 495 C CA . ARG A 1 71 ? -13.647 3.520 22.599 1.00 64.69 71 ARG A CA 1
ATOM 496 C C . ARG A 1 71 ? -13.375 4.408 23.812 1.00 64.69 71 ARG A C 1
ATOM 498 O O . ARG A 1 71 ? -13.561 3.956 24.937 1.00 64.69 71 ARG A O 1
ATOM 505 N N . GLY A 1 72 ? -12.978 5.661 23.592 1.00 59.91 72 GLY A N 1
ATOM 506 C CA . GLY A 1 72 ? -12.726 6.642 24.648 1.00 59.91 72 GLY A CA 1
ATOM 507 C C . GLY A 1 72 ? -13.972 6.977 25.471 1.00 59.91 72 GLY A C 1
ATOM 508 O O . GLY A 1 72 ? -13.872 7.109 26.686 1.00 59.91 72 GLY A O 1
ATOM 509 N N . GLN A 1 73 ? -15.155 7.024 24.849 1.00 53.47 73 GLN A N 1
ATOM 510 C CA . GLN A 1 73 ? -16.419 7.228 25.570 1.00 53.47 73 GLN A CA 1
ATOM 511 C C . GLN A 1 73 ? -16.875 6.032 26.424 1.00 53.47 73 GLN A C 1
ATOM 513 O O . GLN A 1 73 ? -17.694 6.226 27.312 1.00 53.47 73 GLN A O 1
ATOM 518 N N . MET A 1 74 ? -16.368 4.814 26.201 1.00 47.47 74 MET A N 1
ATOM 519 C CA . MET A 1 74 ? -16.719 3.638 27.019 1.00 47.47 74 MET A CA 1
ATOM 520 C C . MET A 1 74 ? -15.808 3.434 28.240 1.00 47.47 74 MET A C 1
ATOM 522 O O . MET A 1 74 ? -16.074 2.550 29.050 1.00 47.47 74 MET A O 1
ATOM 526 N N . SER A 1 75 ? -14.729 4.216 28.364 1.00 43.53 75 SER A N 1
ATOM 527 C CA . SER A 1 75 ? -13.821 4.170 29.519 1.00 43.53 75 SER A CA 1
ATOM 528 C C . SER A 1 75 ? -14.172 5.192 30.613 1.00 43.53 75 SER A C 1
ATOM 530 O O . SER A 1 75 ? -13.429 5.283 31.592 1.00 43.53 75 SER A O 1
ATOM 532 N N . SER A 1 76 ? -15.257 5.957 30.445 1.00 40.38 76 SER A N 1
ATOM 533 C CA . SER A 1 76 ? -15.795 6.881 31.453 1.00 40.38 76 SER A CA 1
ATOM 534 C C . SER A 1 76 ? -17.075 6.353 32.082 1.00 40.38 76 SER A C 1
ATOM 536 O O . SER A 1 76 ? -17.809 5.600 31.407 1.00 40.38 76 SER A O 1
#

Organism: NCBI:txid2840740

Radius of gyration: 17.4 Å; chains: 1; bounding box: 38×15×51 Å